Protein AF-A0A838TG45-F1 (afdb_monomer_lite)

Sequence (49 aa):
LYADHWLGFSEVQLHQWLEAAGFTQIEVTVVSREKESPHFQTVFASGIK

Radius of gyration: 13.28 Å; chains: 1; bounding box: 24×26×35 Å

pLDDT: mean 89.32, std 13.95, range [46.31, 98.44]

Secondary structure (DSSP, 8-state):
--TT------HHHHHHHHHHTT-EEEEEEEEEE-SSTT--EEEEEEEE-

Foldseek 3Di:
DPPPPPVDDDQVRVQVVCVVVVWDPKDKDFPDWDPDPVTDTDIDMDTDD

Structure (mmCIF, N/CA/C/O backbone):
data_AF-A0A838TG45-F1
#
_entry.id   AF-A0A838TG45-F1
#
loop_
_atom_site.group_PDB
_atom_site.id
_atom_site.type_symbol
_atom_site.label_atom_id
_atom_site.label_alt_id
_atom_site.label_comp_id
_atom_site.label_asym_id
_atom_site.label_entity_id
_atom_site.label_seq_id
_atom_site.pdbx_PDB_ins_code
_atom_site.Cartn_x
_atom_site.Cartn_y
_atom_site.Cartn_z
_atom_site.occupancy
_atom_site.B_iso_or_equiv
_atom_site.auth_seq_id
_atom_site.auth_comp_id
_atom_site.auth_asym_id
_atom_site.auth_atom_id
_atom_site.pdbx_PDB_model_num
ATOM 1 N N . LEU A 1 1 ? 7.471 -17.010 -22.692 1.00 51.38 1 LEU A N 1
ATOM 2 C CA . LEU A 1 1 ? 8.367 -16.991 -21.517 1.00 51.38 1 LEU A CA 1
ATOM 3 C C . LEU A 1 1 ? 8.343 -15.579 -20.907 1.00 51.38 1 LEU A C 1
ATOM 5 O O . LEU A 1 1 ? 9.293 -14.843 -21.079 1.00 51.38 1 LEU A O 1
ATOM 9 N N . TYR A 1 2 ? 7.219 -15.166 -20.305 1.00 46.31 2 TYR A N 1
ATOM 10 C CA . TYR A 1 2 ? 7.050 -13.874 -19.599 1.00 46.31 2 TYR A CA 1
ATOM 11 C C . TYR A 1 2 ? 5.941 -14.001 -18.533 1.00 46.31 2 TYR A C 1
ATOM 13 O O . TYR A 1 2 ? 5.096 -13.126 -18.387 1.00 46.31 2 TYR A O 1
ATOM 21 N N . ALA A 1 3 ? 5.887 -15.142 -17.839 1.00 48.94 3 ALA A N 1
ATOM 22 C CA . ALA A 1 3 ? 4.853 -15.416 -16.837 1.00 48.94 3 ALA A CA 1
ATOM 23 C C . ALA A 1 3 ? 5.185 -14.841 -15.444 1.00 48.94 3 ALA A C 1
ATOM 25 O O . ALA A 1 3 ? 4.379 -14.978 -14.534 1.00 48.94 3 ALA A O 1
ATOM 26 N N . ASP A 1 4 ? 6.332 -14.166 -15.296 1.00 58.28 4 ASP A N 1
ATOM 27 C CA . ASP A 1 4 ? 6.836 -13.659 -14.011 1.00 58.28 4 ASP A CA 1
ATOM 28 C C . ASP A 1 4 ? 6.846 -12.121 -13.918 1.00 58.28 4 ASP A C 1
ATOM 30 O O . ASP A 1 4 ? 7.550 -11.549 -13.089 1.00 58.28 4 ASP A O 1
ATOM 34 N N . HIS A 1 5 ? 6.092 -11.412 -14.767 1.00 56.06 5 HIS A N 1
ATOM 35 C CA . HIS A 1 5 ? 5.904 -9.969 -14.583 1.00 56.06 5 HIS A CA 1
ATOM 36 C C . HIS A 1 5 ? 4.775 -9.724 -13.578 1.00 56.06 5 HIS A C 1
ATOM 38 O O . HIS A 1 5 ? 3.599 -9.667 -13.936 1.00 56.06 5 HIS A O 1
ATOM 44 N N . TRP A 1 6 ? 5.130 -9.566 -12.302 1.00 67.12 6 TRP A N 1
ATOM 45 C CA . TRP A 1 6 ? 4.233 -8.953 -11.325 1.00 67.12 6 TRP A CA 1
ATOM 46 C C . TRP A 1 6 ? 4.024 -7.486 -11.734 1.00 67.12 6 TRP A C 1
ATOM 48 O O . TRP A 1 6 ? 4.920 -6.662 -11.574 1.00 67.12 6 TRP A O 1
ATOM 58 N N . LEU A 1 7 ? 2.850 -7.154 -12.282 1.00 73.25 7 LEU A N 1
ATOM 59 C CA . LEU A 1 7 ? 2.509 -5.807 -12.783 1.00 73.25 7 LEU A C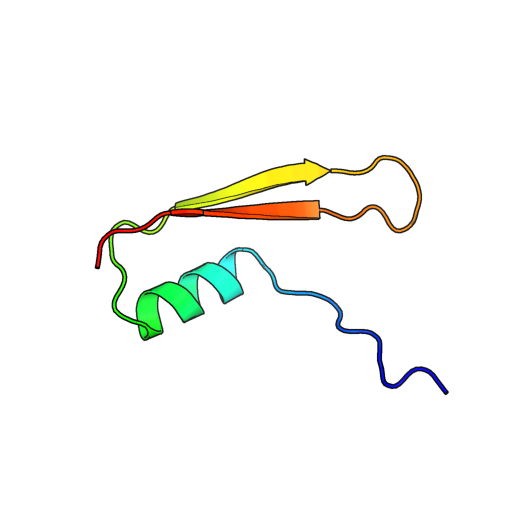A 1
ATOM 60 C C . LEU A 1 7 ? 2.352 -4.747 -11.674 1.00 73.25 7 LEU A C 1
ATOM 62 O O . LEU A 1 7 ? 2.026 -3.597 -11.956 1.00 73.25 7 LEU A O 1
ATOM 66 N N . GLY A 1 8 ? 2.584 -5.126 -10.418 1.00 84.50 8 GLY A N 1
ATOM 67 C CA . GLY A 1 8 ? 2.417 -4.265 -9.257 1.00 84.50 8 GLY A CA 1
ATOM 68 C C . GLY A 1 8 ? 0.993 -4.314 -8.719 1.00 84.50 8 GLY A C 1
ATOM 69 O O . GLY A 1 8 ? 0.265 -5.290 -8.895 1.00 84.50 8 GLY A O 1
ATOM 70 N N . PHE A 1 9 ? 0.620 -3.251 -8.025 1.00 88.81 9 PHE A N 1
ATOM 71 C CA . PHE A 1 9 ? -0.719 -3.005 -7.505 1.00 88.81 9 PHE A CA 1
ATOM 72 C C . PHE A 1 9 ? -0.977 -1.498 -7.551 1.00 88.81 9 PHE A C 1
ATOM 74 O O . PHE A 1 9 ? -0.039 -0.700 -7.492 1.00 88.81 9 PHE A O 1
ATOM 81 N N . SER A 1 10 ? -2.240 -1.097 -7.662 1.00 90.06 10 SER A N 1
ATOM 82 C CA . SER A 1 10 ? -2.617 0.312 -7.536 1.00 90.06 10 SER A CA 1
ATOM 83 C C . SER A 1 10 ? -2.683 0.749 -6.069 1.00 90.06 10 SER A C 1
ATOM 85 O O . SER A 1 10 ? -2.816 -0.076 -5.163 1.00 90.06 10 SER A O 1
ATOM 87 N N . GLU A 1 11 ? -2.661 2.061 -5.827 1.00 93.69 11 GLU A N 1
ATOM 88 C CA . GLU A 1 11 ? -2.868 2.640 -4.490 1.00 93.69 11 GLU A CA 1
ATOM 89 C C . GLU A 1 11 ? -4.208 2.189 -3.880 1.00 93.69 11 GLU A C 1
ATOM 91 O O . GLU A 1 11 ? -4.287 1.885 -2.691 1.00 93.69 11 GLU A O 1
ATOM 96 N N . VAL A 1 12 ? -5.243 2.045 -4.718 1.00 94.31 12 VAL A N 1
ATOM 97 C CA . VAL A 1 12 ? -6.571 1.559 -4.315 1.00 94.31 12 VAL A CA 1
ATOM 98 C C . VAL A 1 12 ? -6.522 0.101 -3.856 1.00 94.31 12 VAL A C 1
ATOM 100 O O . VAL A 1 12 ? -7.118 -0.232 -2.835 1.00 94.31 12 VAL A O 1
ATOM 103 N N . GLN A 1 13 ? -5.803 -0.769 -4.574 1.00 95.44 13 GLN A N 1
ATOM 104 C CA . GLN A 1 13 ? -5.662 -2.175 -4.177 1.00 95.44 13 GLN A CA 1
ATOM 105 C C . GLN A 1 13 ? -4.919 -2.303 -2.846 1.00 95.44 13 GLN A C 1
ATOM 107 O O . GLN A 1 13 ? -5.354 -3.055 -1.977 1.00 95.44 13 GLN A O 1
ATOM 112 N N . LEU A 1 14 ? -3.843 -1.531 -2.659 1.00 96.12 14 LEU A N 1
ATOM 113 C CA . LEU A 1 14 ? -3.107 -1.523 -1.397 1.00 96.12 14 LEU A CA 1
ATOM 114 C C . LEU A 1 14 ? -3.982 -1.031 -0.235 1.00 96.12 14 LEU A C 1
ATOM 116 O O . LEU A 1 14 ? -3.983 -1.653 0.827 1.00 96.12 14 LEU A O 1
ATOM 120 N N . HIS A 1 15 ? -4.769 0.030 -0.444 1.00 97.50 15 HIS A N 1
ATOM 121 C CA . HIS A 1 15 ? -5.724 0.515 0.555 1.00 97.50 15 HIS A CA 1
ATOM 122 C C . HIS A 1 15 ? -6.738 -0.572 0.942 1.00 97.50 15 HIS A C 1
ATOM 124 O O . HIS A 1 15 ? -6.929 -0.845 2.124 1.00 97.50 15 HIS A O 1
ATOM 130 N N . GLN A 1 16 ? -7.362 -1.226 -0.043 1.00 97.81 16 GLN A N 1
ATOM 131 C CA . GLN A 1 16 ? -8.344 -2.292 0.196 1.00 97.81 16 GLN A CA 1
ATOM 132 C C . GLN A 1 16 ? -7.749 -3.477 0.963 1.00 97.81 16 GLN A C 1
ATOM 134 O O . GLN A 1 16 ? -8.409 -4.048 1.828 1.00 97.81 16 GLN A O 1
ATOM 139 N N . TRP A 1 17 ? -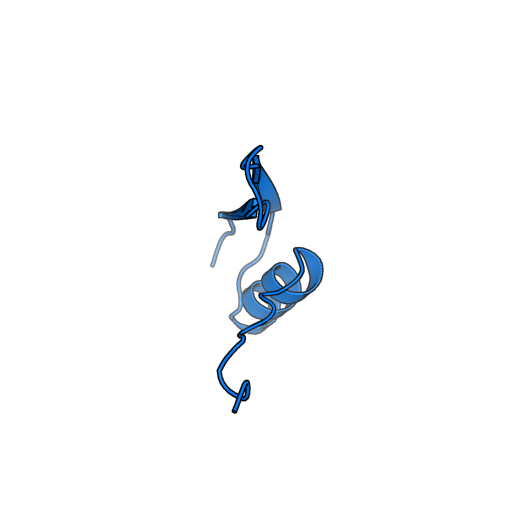6.500 -3.850 0.680 1.00 97.50 17 TRP A N 1
ATOM 140 C CA . TRP A 1 17 ? -5.824 -4.915 1.421 1.00 97.50 17 TRP A CA 1
ATOM 141 C C . TRP A 1 17 ? -5.541 -4.535 2.874 1.00 97.50 17 TRP A C 1
ATOM 143 O O . TRP A 1 17 ? -5.721 -5.371 3.758 1.00 97.50 17 TRP A O 1
ATOM 153 N N . LEU A 1 18 ? -5.130 -3.292 3.136 1.00 98.00 18 LEU A N 1
ATOM 154 C CA . LEU A 1 18 ? -4.919 -2.802 4.501 1.00 98.00 18 LEU A CA 1
ATOM 155 C C . LEU A 1 18 ? -6.237 -2.724 5.280 1.00 98.00 18 LEU A C 1
ATOM 157 O O . LEU A 1 18 ? -6.288 -3.163 6.429 1.00 98.00 18 LEU A O 1
ATOM 161 N N . GLU A 1 19 ? -7.311 -2.261 4.643 1.00 98.12 19 GLU A N 1
ATOM 162 C CA . GLU A 1 19 ? -8.653 -2.241 5.233 1.00 98.12 19 GLU A CA 1
ATOM 163 C C . GLU A 1 19 ? -9.123 -3.665 5.572 1.00 98.12 19 GLU A C 1
ATOM 165 O 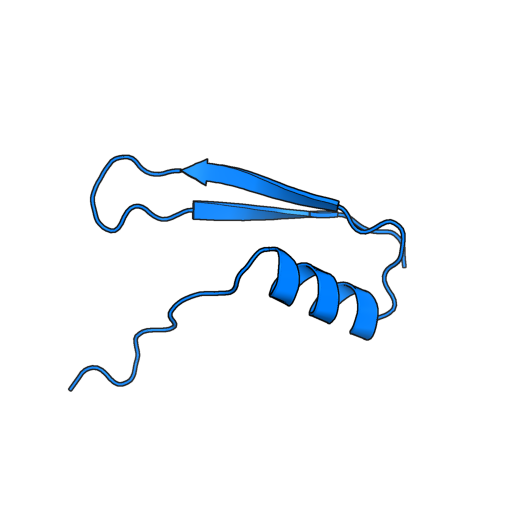O . GLU A 1 19 ? -9.527 -3.939 6.702 1.00 98.12 19 GLU A O 1
ATOM 170 N N . ALA A 1 20 ? -8.970 -4.612 4.639 1.00 98.44 20 ALA A N 1
ATOM 171 C CA . ALA A 1 20 ? -9.295 -6.021 4.868 1.00 98.44 20 ALA A CA 1
ATOM 172 C C . ALA A 1 20 ? -8.432 -6.672 5.968 1.00 98.44 20 ALA A C 1
ATOM 174 O O . ALA A 1 20 ? -8.872 -7.617 6.623 1.00 98.44 20 ALA A O 1
ATOM 175 N N . ALA A 1 21 ? -7.216 -6.167 6.195 1.00 97.88 21 ALA A N 1
ATOM 176 C CA . ALA A 1 21 ? -6.335 -6.588 7.284 1.00 97.88 21 ALA A CA 1
ATOM 177 C C . ALA A 1 21 ? -6.664 -5.926 8.642 1.00 97.88 21 ALA A C 1
ATOM 179 O O . ALA A 1 21 ? -5.999 -6.226 9.642 1.00 97.88 21 ALA A O 1
ATOM 180 N N . GLY A 1 22 ? -7.684 -5.060 8.688 1.00 98.31 22 GLY A N 1
ATOM 181 C CA . GLY A 1 22 ? -8.188 -4.402 9.894 1.00 98.31 22 GLY A CA 1
ATOM 182 C C . GLY A 1 22 ? -7.536 -3.057 10.210 1.00 98.31 22 GLY A C 1
ATOM 183 O O . GLY A 1 22 ? -7.734 -2.546 11.307 1.00 98.31 22 GLY A O 1
ATOM 184 N N . PHE A 1 23 ? -6.755 -2.487 9.290 1.00 98.31 23 PHE A N 1
ATOM 185 C CA . PHE A 1 23 ? -6.250 -1.129 9.465 1.00 98.31 23 PHE A CA 1
ATOM 186 C C . PHE A 1 23 ? -7.358 -0.101 9.212 1.00 98.31 23 PHE A C 1
ATOM 188 O O . PHE A 1 23 ? -8.267 -0.296 8.408 1.00 98.31 23 PHE A O 1
ATOM 195 N N . THR A 1 24 ? -7.244 1.029 9.891 1.00 97.69 24 THR A N 1
ATOM 196 C CA . THR A 1 24 ? -8.113 2.201 9.799 1.00 97.69 24 THR A CA 1
ATOM 197 C C . THR A 1 24 ? -7.252 3.447 9.606 1.00 97.69 24 THR A C 1
ATOM 199 O O . THR A 1 24 ? -6.035 3.392 9.780 1.00 97.69 24 THR A O 1
ATOM 202 N N . GLN A 1 25 ? -7.865 4.575 9.227 1.00 97.75 25 GLN A N 1
ATOM 203 C CA . GLN A 1 25 ? -7.138 5.817 8.911 1.00 97.75 25 GLN A CA 1
ATOM 204 C C . GLN A 1 25 ? -5.995 5.579 7.910 1.00 97.75 25 GLN A C 1
ATOM 206 O O . GLN A 1 25 ? -4.866 6.013 8.120 1.00 97.75 25 GLN A O 1
ATOM 211 N N . ILE A 1 26 ? -6.289 4.812 6.856 1.00 98.31 26 ILE A N 1
ATOM 212 C CA . ILE A 1 26 ? -5.286 4.404 5.880 1.00 98.31 26 ILE A CA 1
ATOM 213 C C . ILE A 1 26 ? -5.002 5.570 4.936 1.00 98.31 26 ILE A C 1
ATOM 215 O O . ILE A 1 26 ? -5.911 6.082 4.283 1.00 98.31 26 ILE A O 1
ATOM 219 N N . GLU A 1 27 ? -3.735 5.948 4.817 1.00 97.62 27 GLU A N 1
ATOM 220 C CA . GLU A 1 27 ? -3.255 6.871 3.792 1.00 97.62 27 GLU A CA 1
ATOM 221 C C . GLU A 1 27 ? -2.300 6.124 2.869 1.00 97.62 27 GLU A C 1
ATOM 223 O O . GLU A 1 27 ? -1.423 5.396 3.331 1.00 97.62 27 GLU A O 1
ATOM 228 N N . VAL A 1 28 ? -2.463 6.301 1.559 1.00 97.00 28 VAL A N 1
ATOM 229 C CA . VAL A 1 28 ? -1.592 5.714 0.537 1.00 97.00 28 VAL A CA 1
ATOM 230 C C . VAL A 1 28 ? -1.103 6.832 -0.372 1.00 97.00 28 VAL A C 1
ATOM 232 O O . VAL A 1 28 ? -1.897 7.677 -0.782 1.00 97.00 28 VAL A O 1
ATOM 235 N N . THR A 1 29 ? 0.199 6.866 -0.657 1.00 96.19 29 THR A N 1
ATOM 236 C CA . THR A 1 29 ? 0.791 7.895 -1.516 1.00 96.19 29 THR A CA 1
ATOM 237 C C . THR A 1 29 ? 2.012 7.392 -2.278 1.00 96.19 29 THR A C 1
ATOM 239 O O . THR A 1 29 ? 2.783 6.560 -1.790 1.00 96.19 29 THR A O 1
ATOM 242 N N . VAL A 1 30 ? 2.241 7.939 -3.472 1.00 94.31 30 VAL A N 1
ATOM 243 C CA . VAL A 1 30 ? 3.476 7.724 -4.236 1.00 94.31 30 VAL A CA 1
ATOM 244 C C . VAL A 1 30 ? 4.566 8.669 -3.732 1.00 94.31 30 VAL A C 1
ATOM 246 O O . VAL A 1 30 ? 4.500 9.877 -3.949 1.00 94.31 30 VAL A O 1
ATOM 249 N N . VAL A 1 31 ? 5.608 8.115 -3.112 1.00 96.12 31 VAL A N 1
ATOM 250 C CA . VAL A 1 31 ? 6.722 8.894 -2.534 1.00 96.12 31 VAL A CA 1
ATOM 251 C C . VAL A 1 31 ? 7.923 9.025 -3.465 1.00 96.1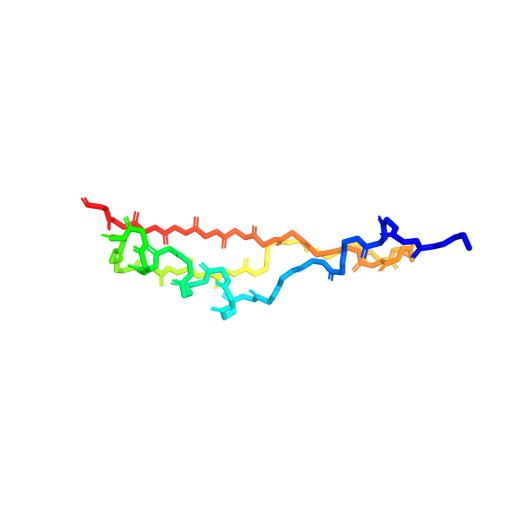2 31 VAL A C 1
ATOM 253 O O . VAL A 1 31 ? 8.771 9.890 -3.260 1.00 96.12 31 VAL A O 1
ATOM 256 N N . SER A 1 32 ? 8.013 8.180 -4.494 1.00 94.69 32 SER A N 1
ATOM 257 C CA . SER A 1 32 ? 9.102 8.227 -5.471 1.00 94.69 32 SER A CA 1
ATOM 258 C C . SER A 1 32 ? 8.645 7.751 -6.843 1.00 94.69 32 SER A C 1
ATOM 260 O O . SER A 1 32 ? 7.778 6.880 -6.956 1.00 94.69 32 SER A O 1
ATOM 262 N N . ARG A 1 33 ? 9.240 8.332 -7.888 1.00 94.56 33 ARG A N 1
ATOM 263 C CA . ARG A 1 33 ? 9.039 7.961 -9.292 1.00 94.56 33 ARG A CA 1
ATOM 264 C C . ARG A 1 33 ? 10.378 7.995 -10.014 1.00 94.56 33 ARG A C 1
ATOM 266 O O . ARG A 1 33 ? 11.026 9.044 -10.066 1.00 94.56 33 ARG A O 1
ATOM 273 N N . GLU A 1 34 ? 10.777 6.870 -10.586 1.00 94.50 34 GLU A N 1
ATOM 274 C CA . GLU A 1 34 ? 12.011 6.771 -11.359 1.00 94.50 34 GLU A CA 1
ATOM 275 C C . GLU A 1 34 ? 11.825 7.342 -12.769 1.00 94.50 34 GLU A C 1
ATOM 277 O O . GLU A 1 34 ? 10.814 7.123 -13.440 1.00 94.50 34 GLU A O 1
ATOM 282 N N . LYS A 1 35 ? 12.816 8.112 -13.229 1.00 92.25 35 LYS A N 1
ATOM 283 C CA . LYS A 1 35 ? 12.776 8.758 -14.550 1.00 92.25 35 LYS A CA 1
ATOM 284 C C . LYS A 1 35 ? 13.190 7.827 -15.681 1.00 92.25 35 LYS A C 1
ATOM 286 O O . LYS A 1 35 ? 12.820 8.083 -16.819 1.00 92.25 35 LYS A O 1
ATOM 291 N N . GLU A 1 36 ? 13.949 6.782 -15.384 1.00 92.19 36 GLU A N 1
ATOM 292 C CA . GLU A 1 36 ? 14.423 5.820 -16.376 1.00 92.19 36 GLU A CA 1
ATOM 293 C C . GLU A 1 36 ? 13.413 4.686 -16.533 1.00 92.19 36 GLU A C 1
ATOM 295 O O . GLU A 1 36 ? 12.725 4.323 -15.577 1.00 92.19 36 GLU A O 1
ATOM 300 N N . SER A 1 37 ? 13.286 4.139 -17.744 1.00 85.69 37 SER A N 1
ATOM 301 C CA . SER A 1 37 ? 12.429 2.975 -17.967 1.00 85.69 37 SER A CA 1
ATOM 302 C C . SER A 1 37 ? 12.929 1.796 -17.118 1.00 85.69 37 SER A C 1
ATOM 304 O O . SER A 1 37 ? 14.134 1.548 -17.098 1.00 85.69 37 SER A O 1
ATOM 306 N N . PRO A 1 38 ? 12.035 1.058 -16.434 1.00 87.75 38 PRO A N 1
ATOM 307 C CA . PRO A 1 38 ? 10.585 0.980 -16.655 1.00 87.75 38 PRO A CA 1
ATOM 308 C C . PRO A 1 38 ? 9.718 1.927 -15.793 1.00 87.75 38 PRO A C 1
ATOM 310 O O . PRO A 1 38 ? 8.521 1.690 -15.666 1.00 87.75 38 PRO A O 1
ATOM 313 N N . HIS A 1 39 ? 10.273 3.017 -15.254 1.00 87.06 39 HIS A N 1
ATOM 314 C CA . HIS A 1 39 ? 9.552 4.066 -14.512 1.00 87.06 39 HIS A CA 1
ATOM 315 C C . HIS A 1 39 ? 8.854 3.572 -13.243 1.00 87.06 39 HIS A C 1
ATOM 317 O O . HIS A 1 39 ? 7.670 3.841 -13.015 1.00 87.06 39 HIS A O 1
ATOM 323 N N . PHE A 1 40 ? 9.590 2.847 -12.402 1.00 89.12 40 PHE A N 1
ATOM 324 C CA . PHE A 1 40 ? 9.042 2.338 -11.152 1.00 89.12 40 PHE A CA 1
ATOM 325 C C . PHE A 1 40 ? 8.519 3.454 -10.243 1.00 89.12 40 PHE A C 1
ATOM 327 O O . PHE A 1 40 ? 9.031 4.578 -10.208 1.00 89.12 40 PHE A O 1
ATOM 334 N N . GLN A 1 41 ? 7.475 3.112 -9.491 1.00 91.88 41 GLN A N 1
ATOM 335 C CA . GLN A 1 41 ? 6.867 3.975 -8.491 1.00 91.88 41 GLN A CA 1
ATOM 336 C C . GLN A 1 41 ? 6.969 3.303 -7.126 1.00 91.88 41 GLN A C 1
ATOM 338 O O . GLN A 1 41 ? 6.599 2.139 -6.970 1.00 91.88 41 GLN A O 1
ATOM 343 N N . THR A 1 42 ? 7.450 4.042 -6.129 1.00 92.69 42 THR A N 1
ATOM 344 C CA . THR A 1 42 ? 7.402 3.600 -4.734 1.00 92.69 42 THR A CA 1
ATOM 345 C C . THR A 1 42 ? 6.131 4.133 -4.099 1.00 92.69 42 THR A C 1
ATOM 347 O O . THR A 1 42 ? 5.929 5.348 -4.034 1.00 92.69 42 THR A O 1
ATOM 350 N N . VAL A 1 43 ? 5.300 3.221 -3.602 1.00 94.38 43 VAL A N 1
ATOM 351 C CA . VAL A 1 43 ? 4.086 3.541 -2.852 1.00 94.38 43 VAL A CA 1
ATOM 352 C C . VAL A 1 43 ? 4.360 3.338 -1.365 1.00 94.38 43 VAL A C 1
ATOM 354 O O . VAL A 1 43 ? 4.901 2.308 -0.965 1.00 94.38 43 VAL A O 1
ATOM 357 N N . PHE A 1 44 ? 3.991 4.322 -0.554 1.00 95.56 44 PHE A N 1
ATOM 358 C CA . PHE A 1 44 ? 4.009 4.251 0.900 1.00 95.56 44 PHE A CA 1
ATOM 359 C C . PHE A 1 44 ? 2.574 4.242 1.417 1.00 95.56 44 PHE A C 1
ATOM 361 O O . PHE A 1 44 ? 1.736 4.989 0.914 1.00 95.56 44 PHE A O 1
ATOM 368 N N . ALA A 1 45 ? 2.307 3.415 2.425 1.00 97.38 45 ALA A N 1
ATOM 369 C CA . ALA A 1 45 ? 1.031 3.406 3.115 1.00 97.38 45 ALA A CA 1
ATOM 370 C C . ALA A 1 45 ? 1.224 3.438 4.633 1.00 97.38 45 ALA A C 1
ATOM 372 O O . ALA A 1 45 ? 2.117 2.775 5.167 1.00 97.38 45 ALA A O 1
ATOM 373 N N . SER A 1 46 ? 0.366 4.186 5.315 1.00 97.69 46 SER A N 1
ATOM 374 C CA . SER A 1 46 ? 0.261 4.249 6.773 1.00 97.69 46 SER A CA 1
ATOM 375 C C . SER A 1 46 ? -1.172 3.932 7.205 1.00 97.69 46 SER A C 1
ATOM 377 O O . SER A 1 46 ? -2.102 4.044 6.413 1.00 97.69 46 SER A O 1
ATOM 379 N N . GLY A 1 47 ? -1.351 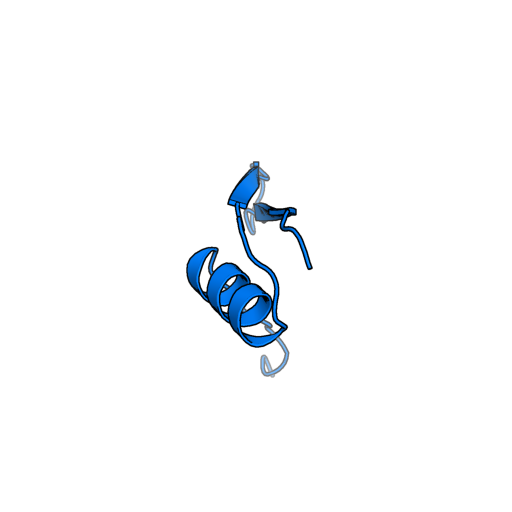3.499 8.453 1.00 97.69 47 GLY A N 1
ATOM 380 C CA . GLY A 1 47 ? -2.662 3.228 9.044 1.00 97.69 47 GLY A CA 1
ATOM 381 C C . GLY A 1 47 ? -2.553 2.804 10.509 1.00 97.69 47 GLY A C 1
ATOM 382 O O . GLY A 1 47 ? -1.470 2.442 10.978 1.00 97.69 47 GLY A O 1
ATOM 383 N N . ILE A 1 48 ? -3.676 2.836 11.227 1.00 98.19 48 ILE A N 1
ATOM 384 C CA . ILE A 1 48 ? -3.814 2.413 12.630 1.00 98.19 48 ILE A CA 1
ATOM 385 C C . ILE A 1 48 ? -4.517 1.059 12.686 1.00 98.19 48 ILE A C 1
ATOM 387 O O . ILE A 1 48 ? -5.533 0.879 12.020 1.00 98.19 48 ILE A O 1
ATOM 391 N N . LY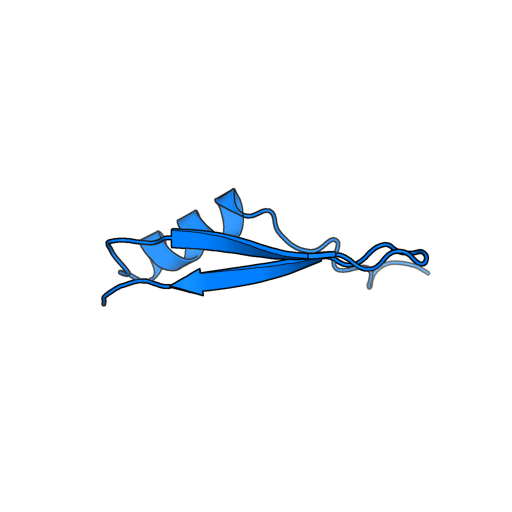S A 1 49 ? -4.008 0.128 13.493 1.00 92.31 49 LYS A N 1
ATOM 392 C CA . LYS A 1 49 ? -4.617 -1.189 13.714 1.00 92.31 49 LYS A CA 1
ATOM 393 C C . LYS A 1 49 ? -5.322 -1.270 15.062 1.00 92.31 49 LYS A C 1
ATOM 395 O O . LYS A 1 49 ? -4.759 -0.718 16.032 1.00 92.31 49 LYS A O 1
#